Protein AF-A0A4U3B4A0-F1 (afdb_monomer)

Organism: NCBI:txid1890302

Foldseek 3Di:
DVVVVVVVVLVVVLVVLQVQLVQLLVCLLVPDDQPDDSVCLVPPCSNQVNVVSVVVSCCSVPPVVVVVPDDDVVNVVVVVVVVVVLVVLVVCCVVPDDPNDSCCRNCVVVSND

Structure (mmCIF, N/CA/C/O backbone):
data_AF-A0A4U3B4A0-F1
#
_entry.id   AF-A0A4U3B4A0-F1
#
loop_
_atom_site.group_PDB
_atom_site.id
_atom_site.type_symbol
_atom_site.label_atom_id
_atom_site.label_alt_id
_atom_site.label_comp_id
_atom_site.label_asym_id
_atom_site.label_entity_id
_atom_site.label_seq_id
_atom_site.pdbx_PDB_ins_code
_atom_site.Cartn_x
_atom_site.Cartn_y
_atom_site.Cartn_z
_atom_site.occupancy
_atom_site.B_iso_or_equiv
_atom_site.auth_seq_id
_atom_site.auth_comp_id
_atom_site.auth_asym_id
_atom_site.auth_atom_id
_atom_site.pdbx_PDB_model_num
ATOM 1 N N . SER A 1 1 ? -33.658 0.236 11.015 1.00 56.69 1 SER A N 1
ATOM 2 C CA . SER A 1 1 ? -33.225 -0.125 9.644 1.00 56.69 1 SER A CA 1
ATOM 3 C C . SER A 1 1 ? -32.110 0.766 9.071 1.00 56.69 1 SER A C 1
ATOM 5 O O . SER A 1 1 ? -31.442 0.312 8.150 1.00 56.69 1 SER A O 1
ATOM 7 N N . LEU A 1 2 ? -31.817 1.964 9.615 1.00 61.22 2 LEU A N 1
ATOM 8 C CA . LEU A 1 2 ? -30.714 2.821 9.126 1.00 61.22 2 LEU A CA 1
ATOM 9 C C . LEU A 1 2 ? -29.295 2.253 9.351 1.00 61.22 2 LEU A C 1
ATOM 11 O O . LEU A 1 2 ? -28.433 2.414 8.490 1.00 61.22 2 LEU A O 1
ATOM 15 N N . GLY A 1 3 ? -29.052 1.547 10.462 1.00 61.69 3 GLY A N 1
ATOM 16 C CA . GLY A 1 3 ? -27.724 0.990 10.771 1.00 61.69 3 GLY A CA 1
ATOM 17 C C . GLY A 1 3 ? -27.231 -0.045 9.748 1.00 61.69 3 GLY A C 1
ATOM 18 O O . GLY A 1 3 ? -26.086 0.008 9.313 1.00 61.69 3 GLY A O 1
ATOM 19 N N . LEU A 1 4 ? -28.116 -0.935 9.280 1.00 66.06 4 LEU A N 1
ATOM 20 C CA . LEU A 1 4 ? -27.790 -1.934 8.251 1.00 66.06 4 LEU A CA 1
ATOM 21 C C . LEU A 1 4 ? -27.497 -1.295 6.884 1.00 66.06 4 LEU A C 1
ATOM 23 O O . LEU A 1 4 ? -26.660 -1.800 6.137 1.00 66.06 4 LEU A O 1
ATOM 27 N N . TYR A 1 5 ? -28.162 -0.182 6.558 1.00 66.25 5 TYR A N 1
ATOM 28 C CA . TYR A 1 5 ? -27.917 0.566 5.323 1.00 66.25 5 TYR A CA 1
ATOM 29 C C . TYR A 1 5 ? -26.533 1.232 5.330 1.00 66.25 5 TYR A C 1
ATOM 31 O O . TYR A 1 5 ? -25.794 1.119 4.350 1.00 66.25 5 TYR A O 1
ATOM 39 N N . TYR A 1 6 ? -26.145 1.848 6.453 1.00 69.19 6 TYR A N 1
ATOM 40 C CA . TYR A 1 6 ? -24.832 2.481 6.607 1.00 69.19 6 TYR A CA 1
ATOM 41 C C . TYR A 1 6 ? -23.687 1.459 6.517 1.00 69.19 6 TYR A C 1
ATOM 43 O O . TYR A 1 6 ? -22.728 1.672 5.776 1.00 69.19 6 TYR A O 1
ATOM 51 N N . ILE A 1 7 ? -23.839 0.300 7.173 1.00 71.38 7 ILE A N 1
ATOM 52 C CA . ILE A 1 7 ? -22.860 -0.799 7.121 1.00 71.38 7 ILE A CA 1
ATOM 53 C C . ILE A 1 7 ? -22.713 -1.334 5.689 1.00 71.38 7 ILE A C 1
ATOM 55 O O . ILE A 1 7 ? -21.599 -1.427 5.180 1.00 71.38 7 ILE A O 1
ATOM 59 N N . LYS A 1 8 ? -23.824 -1.614 4.988 1.00 72.25 8 LYS A N 1
ATOM 60 C CA . 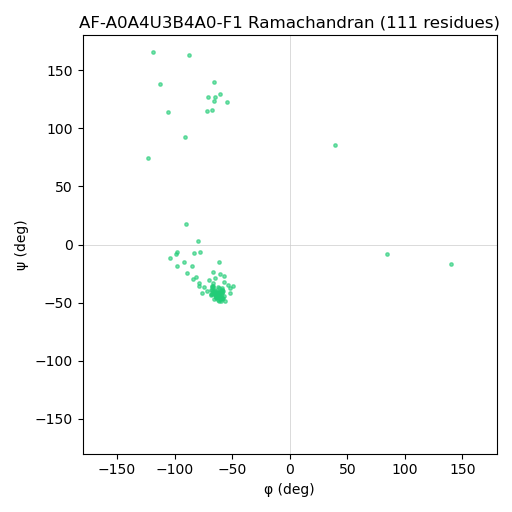LYS A 1 8 ? -23.778 -2.093 3.593 1.00 72.25 8 LYS A CA 1
ATOM 61 C C . LYS A 1 8 ? -23.125 -1.083 2.644 1.00 72.25 8 LYS A C 1
ATOM 63 O O . LYS A 1 8 ? -22.406 -1.487 1.732 1.00 72.25 8 LYS A O 1
ATOM 68 N N . LYS A 1 9 ? -23.355 0.220 2.844 1.00 80.88 9 LYS A N 1
ATOM 69 C CA . LYS A 1 9 ? -22.740 1.283 2.034 1.00 80.88 9 LYS A CA 1
ATOM 70 C C . LYS A 1 9 ? -21.232 1.378 2.280 1.00 80.88 9 LYS A C 1
ATOM 72 O O . LYS A 1 9 ? -20.472 1.461 1.319 1.00 80.88 9 LYS A O 1
ATOM 77 N N . GLN A 1 10 ? -20.802 1.294 3.539 1.00 83.88 10 GLN A N 1
ATOM 78 C CA . GLN A 1 10 ? -19.385 1.308 3.902 1.00 83.88 10 GLN A CA 1
ATOM 79 C C . GLN A 1 10 ? -18.644 0.082 3.351 1.00 83.88 10 GLN A C 1
ATOM 81 O O . GLN A 1 10 ? -17.577 0.237 2.765 1.00 83.88 10 GLN A O 1
ATOM 86 N N . SER A 1 11 ? -19.228 -1.119 3.442 1.00 87.94 11 SER A N 1
ATOM 87 C CA . SER A 1 11 ? -18.627 -2.334 2.870 1.00 87.94 11 SER A CA 1
ATOM 88 C C . SER A 1 11 ? -18.473 -2.257 1.349 1.00 87.94 11 SER A C 1
ATOM 90 O O . SER A 1 11 ? -17.433 -2.643 0.825 1.00 87.94 11 SER A O 1
ATOM 92 N N . ARG A 1 12 ? -19.472 -1.719 0.631 1.00 92.06 12 ARG A N 1
ATOM 93 C CA . ARG A 1 12 ? -19.368 -1.496 -0.823 1.00 92.06 12 ARG A CA 1
ATOM 94 C C . ARG A 1 12 ? -18.262 -0.502 -1.169 1.00 92.06 12 ARG A C 1
ATOM 96 O O . ARG A 1 12 ? -17.523 -0.733 -2.115 1.00 92.06 12 ARG A O 1
ATOM 103 N N . MET A 1 13 ? -18.133 0.576 -0.399 1.00 91.88 13 MET A N 1
ATOM 104 C CA . MET A 1 13 ? -17.085 1.574 -0.605 1.00 91.88 13 MET A CA 1
ATOM 105 C C . MET A 1 13 ? -15.688 0.985 -0.378 1.00 91.88 13 MET A C 1
ATOM 107 O O . MET A 1 13 ? -14.823 1.159 -1.226 1.00 91.88 13 MET A O 1
ATOM 111 N N . ILE A 1 14 ? -15.490 0.228 0.707 1.00 94.31 14 ILE A N 1
ATOM 112 C CA . ILE A 1 14 ? -14.226 -0.476 0.977 1.00 94.31 14 ILE A CA 1
ATOM 113 C C . ILE A 1 14 ? -13.892 -1.434 -0.170 1.00 94.31 14 ILE A C 1
ATOM 115 O O . ILE A 1 14 ? -12.773 -1.411 -0.668 1.00 94.31 14 ILE A O 1
ATOM 119 N N . LEU A 1 15 ? -14.867 -2.222 -0.639 1.00 95.50 15 LEU A N 1
ATOM 120 C CA . LEU A 1 15 ? -14.666 -3.139 -1.762 1.00 95.50 15 LEU A CA 1
ATOM 121 C C . LEU A 1 15 ? -14.216 -2.402 -3.031 1.00 95.50 15 LEU A C 1
ATOM 123 O O . LEU A 1 15 ? -13.271 -2.837 -3.679 1.00 95.50 15 LEU A O 1
ATOM 127 N N . LEU A 1 16 ? -14.862 -1.283 -3.372 1.00 96.38 16 LEU A N 1
ATOM 128 C CA . LEU A 1 16 ? -14.491 -0.477 -4.539 1.00 96.38 16 LEU A CA 1
ATOM 129 C C . LEU A 1 16 ? -13.074 0.098 -4.417 1.00 96.38 16 LEU A C 1
ATOM 131 O O . LEU A 1 16 ? -12.326 0.064 -5.389 1.00 96.38 16 LEU A O 1
ATOM 135 N N . ILE A 1 17 ? -12.687 0.576 -3.231 1.00 96.38 17 ILE A N 1
ATOM 136 C CA . ILE A 1 17 ? -11.334 1.089 -2.977 1.00 96.38 17 ILE A CA 1
ATOM 137 C C . ILE A 1 17 ? -10.303 -0.043 -3.095 1.00 96.38 17 ILE A C 1
ATOM 139 O O . ILE A 1 17 ? -9.275 0.148 -3.739 1.00 96.38 17 ILE A O 1
ATOM 143 N N . CYS A 1 18 ? -10.588 -1.234 -2.556 1.00 96.56 18 CYS A N 1
ATOM 144 C CA . CYS A 1 18 ? -9.718 -2.402 -2.715 1.00 96.56 18 CYS A CA 1
ATOM 145 C C . CYS A 1 18 ? -9.563 -2.802 -4.187 1.00 96.56 18 CYS A C 1
ATOM 147 O O . CYS A 1 18 ? -8.448 -3.046 -4.638 1.00 96.56 18 CYS A O 1
ATOM 149 N N . LEU A 1 19 ? -10.660 -2.841 -4.952 1.00 97.50 19 LEU A N 1
ATOM 150 C CA . LEU A 1 19 ? -10.612 -3.146 -6.384 1.00 97.50 19 LEU A CA 1
ATOM 151 C C . LEU A 1 19 ? -9.792 -2.104 -7.153 1.00 97.50 19 LEU A C 1
ATOM 153 O O . LEU A 1 19 ? -8.985 -2.475 -8.000 1.00 97.50 19 LEU A O 1
ATOM 157 N N . ALA A 1 20 ? -9.945 -0.819 -6.826 1.00 96.44 20 ALA A N 1
ATOM 158 C CA . ALA A 1 20 ? -9.148 0.250 -7.417 1.00 96.44 20 ALA A CA 1
ATOM 159 C C . ALA A 1 20 ? -7.657 0.136 -7.051 1.00 96.44 20 ALA A C 1
ATOM 161 O O . ALA A 1 20 ? -6.800 0.339 -7.909 1.00 96.44 20 ALA A O 1
ATOM 162 N N . ALA A 1 21 ? -7.334 -0.244 -5.809 1.00 96.62 21 ALA A N 1
ATOM 163 C CA . ALA A 1 21 ? -5.956 -0.471 -5.375 1.00 96.62 21 ALA A CA 1
ATOM 164 C C . ALA A 1 21 ? -5.316 -1.638 -6.138 1.00 96.62 21 ALA A C 1
ATOM 166 O O . ALA A 1 21 ? -4.210 -1.504 -6.655 1.00 96.62 21 ALA A O 1
ATOM 167 N N . VAL A 1 22 ? -6.040 -2.754 -6.279 1.00 96.94 22 VAL A N 1
ATOM 168 C CA . VAL A 1 22 ? -5.595 -3.909 -7.073 1.00 96.94 22 VAL A CA 1
ATOM 169 C C . VAL A 1 22 ? -5.417 -3.524 -8.541 1.00 96.94 22 VAL A C 1
ATOM 171 O O . VAL A 1 22 ? -4.401 -3.871 -9.133 1.00 96.94 22 VAL A O 1
ATOM 174 N N . ALA A 1 23 ? -6.351 -2.768 -9.124 1.00 97.06 23 ALA A N 1
ATOM 175 C CA . ALA A 1 23 ? -6.240 -2.309 -10.507 1.00 97.06 23 ALA A CA 1
ATOM 176 C C . ALA A 1 23 ? -5.010 -1.408 -10.719 1.00 97.06 23 ALA A C 1
ATOM 178 O O . ALA A 1 23 ? -4.286 -1.588 -11.693 1.00 97.06 23 ALA A O 1
ATOM 179 N N . SER A 1 24 ? -4.736 -0.490 -9.786 1.00 96.25 24 SER A N 1
ATOM 180 C CA . SER A 1 24 ? -3.554 0.384 -9.812 1.00 96.25 24 SER A CA 1
ATOM 181 C C . SER A 1 24 ? -2.244 -0.411 -9.701 1.00 96.25 24 SER A C 1
ATOM 183 O O . SER A 1 24 ? -1.323 -0.203 -10.491 1.00 96.25 24 SER A O 1
ATOM 185 N N . ALA A 1 25 ? -2.180 -1.385 -8.786 1.00 95.69 25 ALA A N 1
ATOM 186 C CA . ALA A 1 25 ? -1.025 -2.269 -8.632 1.00 95.69 25 ALA A CA 1
ATOM 187 C C . ALA A 1 25 ? -0.785 -3.152 -9.869 1.00 95.69 25 ALA A C 1
ATOM 189 O O . ALA A 1 25 ? 0.350 -3.301 -10.323 1.00 95.69 25 ALA A O 1
ATOM 190 N N . LEU A 1 26 ? -1.851 -3.713 -10.447 1.00 95.62 26 LEU A N 1
ATOM 191 C CA . LEU A 1 26 ? -1.765 -4.496 -11.679 1.00 95.62 26 LEU A CA 1
ATOM 192 C C . LEU A 1 26 ? -1.332 -3.633 -12.862 1.00 95.62 26 LEU A C 1
ATOM 194 O O . LEU A 1 26 ? -0.493 -4.073 -13.641 1.00 95.62 26 LEU A O 1
ATOM 198 N N . ALA A 1 27 ? -1.840 -2.404 -12.977 1.00 94.88 27 ALA A N 1
ATOM 199 C CA . ALA A 1 27 ? -1.395 -1.470 -14.004 1.00 94.88 27 ALA A CA 1
ATOM 200 C C . ALA A 1 27 ? 0.118 -1.229 -13.911 1.00 94.88 27 ALA A C 1
ATOM 202 O O . ALA A 1 27 ? 0.803 -1.303 -14.926 1.00 94.88 27 ALA A O 1
ATOM 203 N N . MET A 1 28 ? 0.660 -1.031 -12.703 1.00 95.19 28 MET A N 1
ATOM 204 C CA . MET A 1 28 ? 2.106 -0.893 -12.505 1.00 95.19 28 MET A CA 1
ATOM 205 C C . MET A 1 28 ? 2.880 -2.143 -12.944 1.00 95.19 28 MET A C 1
ATOM 207 O O . MET A 1 28 ? 3.874 -2.026 -13.657 1.00 95.19 28 MET A O 1
ATOM 211 N N . ALA A 1 29 ? 2.421 -3.331 -12.544 1.00 92.81 29 ALA A N 1
ATOM 212 C CA . ALA A 1 29 ? 3.090 -4.589 -12.865 1.00 92.81 29 ALA A CA 1
ATOM 213 C C . ALA A 1 29 ? 3.043 -4.933 -14.365 1.00 92.81 29 ALA A C 1
ATOM 215 O O . ALA A 1 29 ? 4.002 -5.502 -14.883 1.00 92.81 29 ALA A O 1
ATOM 216 N N . ILE A 1 30 ? 1.943 -4.598 -15.049 1.00 93.69 30 ILE A N 1
ATOM 217 C CA . ILE A 1 30 ? 1.745 -4.845 -16.487 1.00 93.69 30 ILE A CA 1
ATOM 218 C C . ILE A 1 30 ? 2.531 -3.838 -17.332 1.00 93.69 30 ILE A C 1
ATOM 220 O O . ILE A 1 30 ? 3.133 -4.228 -18.324 1.00 93.69 30 ILE A O 1
ATOM 224 N N . LEU A 1 31 ? 2.539 -2.559 -16.942 1.00 91.88 31 LEU A N 1
ATOM 225 C CA . LEU A 1 31 ? 3.254 -1.495 -17.660 1.00 91.88 31 LEU A CA 1
ATOM 226 C C . LEU A 1 31 ? 4.766 -1.498 -17.398 1.00 91.88 31 LEU A C 1
ATOM 228 O O . LEU A 1 31 ? 5.491 -0.706 -17.995 1.00 91.88 31 LEU A O 1
ATOM 232 N N . TYR A 1 32 ? 5.249 -2.338 -16.482 1.00 91.25 32 TYR A N 1
ATOM 233 C CA . TYR A 1 32 ? 6.674 -2.461 -16.219 1.00 91.25 32 TYR A CA 1
ATOM 234 C C . TYR A 1 32 ? 7.391 -3.171 -17.370 1.00 91.25 32 TYR A C 1
ATOM 236 O O . TYR A 1 32 ? 7.227 -4.375 -17.579 1.00 91.25 32 TYR A O 1
ATOM 244 N N . GLU A 1 33 ? 8.265 -2.430 -18.045 1.00 89.69 33 GLU A N 1
ATOM 245 C CA . GLU A 1 33 ? 9.145 -2.933 -19.094 1.00 89.69 33 GLU A CA 1
ATOM 246 C C . GLU A 1 33 ? 10.592 -3.029 -18.577 1.00 89.69 33 GLU A C 1
ATOM 248 O O . GLU A 1 33 ? 11.211 -2.008 -18.263 1.00 89.69 33 GLU A O 1
ATOM 253 N N . PRO A 1 34 ? 11.164 -4.245 -18.463 1.00 85.38 34 PRO A N 1
ATOM 254 C CA . PRO A 1 34 ? 12.552 -4.412 -18.048 1.00 85.38 34 PRO A CA 1
ATOM 255 C C . PRO A 1 34 ? 13.518 -3.728 -19.025 1.00 85.38 34 PRO A C 1
ATOM 257 O O . PRO A 1 34 ? 13.466 -3.974 -20.227 1.00 85.38 34 PRO A O 1
AT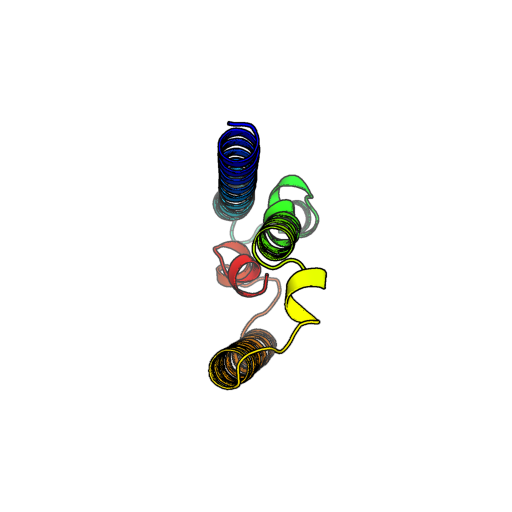OM 260 N N . GLY A 1 35 ? 14.437 -2.913 -18.504 1.00 81.62 35 GLY A N 1
ATOM 261 C CA . GLY A 1 35 ? 15.462 -2.230 -19.303 1.00 81.62 35 GLY A CA 1
ATOM 262 C C . GLY A 1 35 ? 15.020 -0.906 -19.940 1.00 81.62 35 GLY A C 1
ATOM 263 O O . GLY A 1 35 ? 15.874 -0.189 -20.456 1.00 81.62 35 GLY A O 1
ATOM 264 N N . ALA A 1 36 ? 13.733 -0.554 -19.866 1.00 85.19 36 ALA A N 1
ATOM 265 C CA . ALA A 1 36 ? 13.238 0.784 -20.183 1.00 85.19 36 ALA A CA 1
ATOM 266 C C . ALA A 1 36 ? 13.297 1.699 -18.945 1.00 85.19 36 ALA A C 1
ATOM 268 O O . ALA A 1 36 ? 13.416 1.223 -17.814 1.00 85.19 36 ALA A O 1
ATOM 269 N N . ASP A 1 37 ? 13.208 3.016 -19.149 1.00 86.44 37 ASP A N 1
ATOM 270 C CA . ASP A 1 37 ? 13.139 3.989 -18.052 1.00 86.44 37 ASP A CA 1
ATOM 271 C C . ASP A 1 37 ? 11.808 3.845 -17.273 1.00 86.44 37 ASP A C 1
ATOM 273 O O . ASP A 1 37 ? 10.737 4.115 -17.829 1.00 86.44 37 ASP A O 1
ATOM 277 N N . PRO A 1 38 ? 11.832 3.455 -15.979 1.00 88.00 38 PRO A N 1
ATOM 278 C CA . PRO A 1 38 ? 10.622 3.237 -15.191 1.00 88.00 38 PRO A CA 1
ATOM 279 C C . PRO A 1 38 ? 9.993 4.536 -14.655 1.00 88.00 38 PRO A C 1
ATOM 281 O O . PRO A 1 38 ? 8.994 4.479 -13.934 1.00 88.00 38 PRO A O 1
ATOM 284 N N . SER A 1 39 ? 10.527 5.716 -14.986 1.00 89.75 39 SER A N 1
ATOM 285 C CA . SER A 1 39 ? 10.072 7.004 -14.441 1.00 89.75 39 SER A CA 1
ATOM 286 C C . SER A 1 39 ? 8.557 7.226 -14.574 1.00 89.75 39 SER A C 1
ATOM 288 O O . SER A 1 39 ? 7.903 7.640 -13.615 1.00 89.75 39 SER A O 1
ATOM 290 N N . ARG A 1 40 ? 7.954 6.869 -15.719 1.00 91.50 40 ARG A N 1
ATOM 291 C CA . ARG A 1 40 ? 6.504 7.030 -15.960 1.00 91.50 40 ARG A CA 1
ATOM 292 C C . ARG A 1 40 ? 5.645 6.235 -14.984 1.00 91.50 40 ARG A C 1
ATOM 294 O O . ARG A 1 40 ? 4.630 6.738 -14.513 1.00 91.50 40 ARG A O 1
ATOM 301 N N . ILE A 1 41 ? 6.008 4.987 -14.702 1.00 91.56 41 ILE A N 1
ATOM 302 C CA . ILE A 1 41 ? 5.248 4.139 -13.772 1.00 91.56 41 ILE A CA 1
ATOM 303 C C . ILE A 1 41 ? 5.607 4.448 -12.315 1.00 91.56 41 ILE A C 1
ATOM 305 O O . ILE A 1 41 ? 4.766 4.292 -11.435 1.00 91.56 41 ILE A O 1
ATOM 309 N N . TYR A 1 42 ? 6.827 4.919 -12.044 1.00 88.88 42 TYR A N 1
ATOM 310 C CA . TYR A 1 42 ? 7.276 5.259 -10.696 1.00 88.88 42 TYR A CA 1
ATOM 311 C C . TYR A 1 42 ? 6.614 6.538 -10.164 1.00 88.88 42 TYR A C 1
ATOM 313 O O . TYR A 1 42 ? 6.231 6.582 -8.991 1.00 88.88 42 TYR A O 1
ATOM 321 N N . TYR A 1 43 ? 6.454 7.547 -11.027 1.00 90.88 43 TYR A N 1
ATOM 322 C CA . TYR A 1 43 ? 5.822 8.834 -10.710 1.00 90.88 43 TYR A CA 1
ATOM 323 C C . TYR A 1 43 ? 4.355 8.931 -11.159 1.00 90.88 43 TYR A C 1
ATOM 325 O O . TYR A 1 43 ? 3.665 9.889 -10.810 1.00 90.88 43 TYR A O 1
ATOM 333 N N . GLY A 1 44 ? 3.859 7.945 -11.911 1.00 92.31 44 GLY A N 1
ATOM 334 C CA . GLY A 1 44 ? 2.475 7.891 -12.375 1.00 92.31 44 GLY A CA 1
ATOM 335 C C . GLY A 1 44 ? 1.487 7.746 -11.221 1.00 92.31 44 GLY A C 1
ATOM 336 O O . GLY A 1 44 ? 1.603 6.847 -10.390 1.00 92.31 44 GLY A O 1
ATOM 337 N N . THR A 1 45 ? 0.485 8.624 -11.154 1.00 92.25 45 THR A N 1
ATOM 338 C CA . THR A 1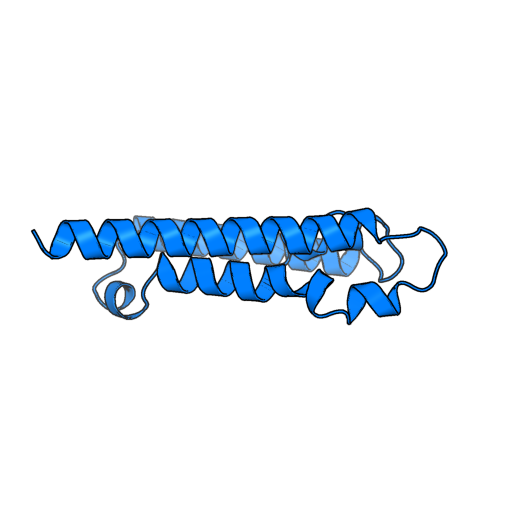 45 ? -0.568 8.540 -10.130 1.00 92.25 45 THR A CA 1
ATOM 339 C C . THR A 1 45 ? -1.457 7.314 -10.333 1.00 92.25 45 THR A C 1
ATOM 341 O O . THR A 1 45 ? -1.847 6.677 -9.362 1.00 92.25 45 THR A O 1
ATOM 344 N N . ASP A 1 46 ? -1.736 6.944 -11.582 1.00 91.00 46 ASP A N 1
ATOM 345 C CA . ASP A 1 46 ? -2.495 5.748 -11.965 1.00 91.00 46 ASP A CA 1
ATOM 346 C C . ASP A 1 46 ? -1.848 4.455 -11.445 1.00 91.00 46 ASP A C 1
ATOM 348 O O . ASP A 1 46 ? -2.543 3.563 -10.957 1.00 91.00 46 ASP A O 1
ATOM 352 N N . THR A 1 47 ? -0.517 4.383 -11.477 1.00 93.25 47 THR A N 1
ATOM 353 C CA . THR A 1 47 ? 0.275 3.229 -11.030 1.00 93.25 47 THR A CA 1
ATOM 354 C C . THR A 1 47 ? 0.712 3.310 -9.572 1.00 93.25 47 THR A C 1
ATOM 356 O O . THR A 1 47 ? 1.110 2.290 -9.029 1.00 93.25 47 THR A O 1
ATOM 359 N N . ARG A 1 48 ? 0.636 4.478 -8.918 1.00 94.12 48 ARG A N 1
ATOM 360 C CA . ARG A 1 48 ? 0.973 4.666 -7.490 1.00 94.12 48 ARG A CA 1
ATOM 361 C C . ARG A 1 48 ? -0.231 4.805 -6.563 1.00 94.12 48 ARG A C 1
ATOM 363 O O . ARG A 1 48 ? -0.054 4.742 -5.349 1.00 94.12 48 ARG A O 1
ATOM 370 N N . ALA A 1 49 ? -1.440 4.982 -7.095 1.00 95.56 49 ALA A N 1
ATOM 371 C CA . ALA A 1 49 ? -2.641 5.216 -6.293 1.00 95.56 49 ALA A CA 1
ATOM 372 C C . ALA A 1 49 ? -2.920 4.103 -5.272 1.00 95.56 49 ALA A C 1
ATOM 374 O O . ALA A 1 49 ? -3.513 4.385 -4.231 1.00 95.56 49 ALA A O 1
ATOM 375 N N . PHE A 1 50 ? -2.480 2.864 -5.524 1.00 95.88 50 PHE A N 1
ATOM 376 C CA . PHE A 1 50 ? -2.676 1.748 -4.598 1.00 95.88 50 PHE A CA 1
ATOM 377 C C . PHE A 1 50 ? -2.217 2.054 -3.164 1.00 95.88 50 PHE A C 1
ATOM 379 O O . PHE A 1 50 ? -2.919 1.661 -2.239 1.00 95.88 50 PHE A O 1
ATOM 386 N N . SER A 1 51 ? -1.118 2.790 -2.950 1.00 94.38 51 SER A N 1
ATOM 387 C CA . SER A 1 51 ? -0.604 3.054 -1.597 1.00 94.38 51 SER A CA 1
ATOM 388 C C . SER A 1 51 ? -1.546 3.949 -0.791 1.00 94.38 51 SER A C 1
ATOM 390 O O . SER A 1 51 ? -1.879 3.663 0.360 1.00 94.38 51 SER A O 1
ATOM 392 N N . LEU A 1 52 ? -2.072 4.992 -1.434 1.00 95.50 52 LEU A N 1
ATOM 393 C CA . LEU A 1 52 ? -3.070 5.884 -0.848 1.00 95.50 52 LEU A CA 1
ATOM 394 C C . LEU A 1 52 ? -4.392 5.155 -0.604 1.00 95.50 52 LEU A C 1
ATOM 396 O O . LEU A 1 52 ? -5.034 5.361 0.425 1.00 95.50 52 LEU A O 1
ATOM 400 N N . LEU A 1 53 ? -4.798 4.288 -1.534 1.00 96.25 53 LEU A N 1
ATOM 401 C CA . LEU A 1 53 ? -6.034 3.517 -1.424 1.00 96.25 53 LEU A CA 1
ATOM 402 C C . LEU A 1 53 ? -5.950 2.471 -0.302 1.00 96.25 53 LEU A C 1
ATOM 404 O O . LEU A 1 53 ? -6.912 2.326 0.449 1.00 96.25 53 LEU A O 1
ATOM 408 N N . ILE A 1 54 ? -4.804 1.805 -0.124 1.00 95.50 54 ILE A N 1
ATOM 409 C CA . ILE A 1 54 ? -4.544 0.906 1.012 1.00 95.50 54 ILE A CA 1
ATOM 410 C C . ILE A 1 54 ? -4.652 1.683 2.331 1.00 95.50 54 ILE A C 1
ATOM 412 O O . ILE A 1 54 ? -5.402 1.275 3.222 1.00 95.50 54 ILE A O 1
ATOM 416 N N . GLY A 1 55 ? -4.006 2.850 2.429 1.00 93.56 55 GLY A N 1
ATOM 417 C CA . GLY A 1 55 ? -4.125 3.727 3.597 1.00 93.56 55 GLY A CA 1
ATOM 418 C C . GLY A 1 55 ? -5.568 4.175 3.868 1.00 93.56 55 GLY A C 1
ATOM 419 O O . GLY A 1 55 ? -6.019 4.182 5.016 1.00 93.56 55 GLY A O 1
ATOM 420 N N . ALA A 1 56 ? -6.338 4.479 2.819 1.00 93.69 56 ALA A N 1
ATOM 421 C CA . ALA A 1 56 ? -7.750 4.833 2.935 1.00 93.69 56 ALA A CA 1
ATOM 422 C C . ALA A 1 56 ? -8.606 3.663 3.450 1.00 93.69 56 ALA A C 1
ATOM 424 O O . ALA A 1 56 ? -9.453 3.862 4.323 1.00 93.69 56 ALA A O 1
ATOM 425 N N . VAL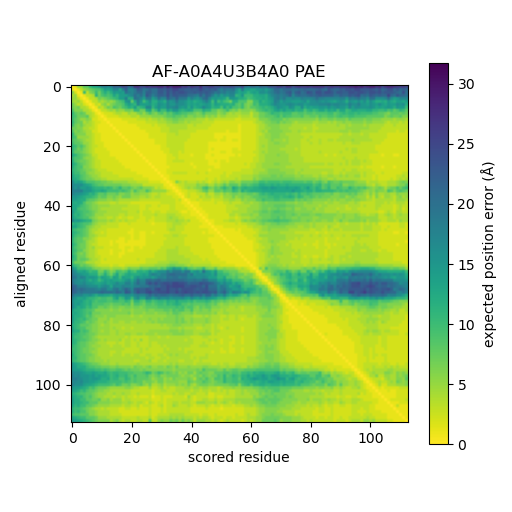 A 1 57 ? -8.375 2.436 2.964 1.00 94.12 57 VAL A N 1
ATOM 426 C CA . VAL A 1 57 ? -9.039 1.229 3.490 1.00 94.12 57 VAL A CA 1
ATOM 427 C C . VAL A 1 57 ? -8.714 1.048 4.968 1.00 94.12 57 VAL A C 1
ATOM 429 O O . VAL A 1 57 ? -9.631 0.836 5.763 1.00 94.12 57 VAL A O 1
ATOM 432 N N . LEU A 1 58 ? -7.443 1.187 5.354 1.00 90.31 58 LEU A N 1
ATOM 433 C CA . LEU A 1 58 ? -7.020 1.059 6.746 1.00 90.31 58 LEU A CA 1
ATOM 434 C C . LEU A 1 58 ? -7.729 2.085 7.642 1.00 90.31 58 LEU A C 1
ATOM 436 O O . LEU A 1 58 ? -8.271 1.715 8.681 1.00 90.31 58 LEU A O 1
ATOM 440 N N . ALA A 1 59 ? -7.818 3.345 7.209 1.00 89.19 59 ALA A N 1
ATOM 441 C CA . ALA A 1 59 ? -8.523 4.397 7.942 1.00 89.19 59 ALA A CA 1
ATOM 442 C C . ALA A 1 59 ? -10.032 4.117 8.103 1.00 89.19 59 ALA A C 1
ATOM 444 O O . ALA A 1 59 ? -10.620 4.419 9.143 1.00 89.19 59 ALA A O 1
ATOM 445 N N . LEU A 1 60 ? -10.669 3.516 7.091 1.00 88.38 60 LEU A N 1
ATOM 446 C CA . LEU A 1 60 ? -12.091 3.157 7.124 1.00 88.38 60 LEU A CA 1
ATOM 447 C C . LEU A 1 60 ? -12.381 1.942 8.011 1.00 88.38 60 LEU A C 1
ATOM 449 O O . LEU A 1 60 ? -13.437 1.884 8.647 1.00 88.38 60 LEU A O 1
ATOM 453 N N . VAL A 1 61 ? -11.476 0.962 8.019 1.00 86.56 61 VAL A N 1
ATOM 454 C CA . VAL A 1 61 ? -11.594 -0.266 8.819 1.00 86.56 61 VAL A CA 1
ATOM 455 C C . VAL A 1 61 ? -11.220 -0.009 10.278 1.00 86.56 61 VAL A C 1
ATOM 457 O O . VAL A 1 61 ? -11.823 -0.600 11.176 1.00 86.56 61 VAL A O 1
ATOM 460 N N . TRP A 1 62 ? -10.281 0.905 10.526 1.00 82.38 62 TRP A N 1
ATOM 461 C CA . TRP A 1 62 ? -9.705 1.169 11.841 1.00 82.38 62 TRP A CA 1
ATOM 462 C C . TRP A 1 62 ? -9.866 2.648 12.259 1.00 82.38 62 TRP A C 1
ATOM 464 O O . TRP A 1 62 ? -8.899 3.412 12.256 1.00 82.38 62 TRP A O 1
ATOM 474 N N . PRO A 1 63 ? -11.081 3.095 12.647 1.00 74.38 63 PRO A N 1
ATOM 475 C CA . PRO A 1 63 ? -11.318 4.491 13.005 1.00 74.38 63 PRO A CA 1
ATOM 476 C C . PRO A 1 63 ? -10.546 4.869 14.276 1.00 74.38 63 PRO A C 1
ATOM 478 O O . PRO A 1 63 ? -10.762 4.273 15.335 1.00 74.38 63 PRO A O 1
ATOM 481 N N . SER A 1 64 ? -9.708 5.905 14.205 1.00 65.19 64 SER A N 1
ATOM 482 C CA . SER A 1 64 ? -8.879 6.392 15.325 1.00 65.19 64 SER A CA 1
ATOM 483 C C . SER A 1 64 ? -9.686 6.691 16.596 1.00 65.19 64 SER A C 1
ATOM 485 O O . SER A 1 64 ? -9.248 6.385 17.704 1.00 65.19 64 SER A O 1
ATOM 487 N N . ASN A 1 65 ? -10.919 7.182 16.445 1.00 64.69 65 ASN A N 1
ATOM 488 C CA . ASN A 1 65 ? -11.812 7.485 17.566 1.00 64.69 65 ASN A CA 1
ATOM 489 C C . ASN A 1 65 ? -12.273 6.231 18.338 1.00 64.69 65 ASN A C 1
ATOM 491 O O . ASN A 1 65 ? -12.628 6.312 19.510 1.00 64.69 65 ASN A O 1
ATOM 495 N N . ARG A 1 66 ? -12.261 5.053 17.695 1.00 60.81 66 ARG A N 1
ATOM 496 C CA . ARG A 1 66 ? -12.538 3.760 18.350 1.00 60.81 66 ARG A CA 1
ATOM 497 C C . ARG A 1 66 ? -11.300 3.170 19.016 1.00 60.81 66 ARG A C 1
ATOM 499 O O . ARG A 1 66 ? -11.443 2.329 19.894 1.00 60.81 66 ARG A O 1
ATOM 506 N N . LEU A 1 67 ? -10.116 3.641 18.629 1.00 58.25 67 LEU A N 1
ATOM 507 C CA . LEU A 1 67 ? -8.838 3.197 19.165 1.00 58.25 67 LEU A CA 1
ATOM 508 C C . LEU A 1 67 ? -8.450 3.909 20.465 1.00 58.25 67 LEU A C 1
ATOM 510 O O . LEU A 1 67 ? -7.806 3.316 21.327 1.00 58.25 67 LEU A O 1
ATOM 514 N N . ALA A 1 68 ? -8.896 5.158 20.632 1.00 60.00 68 ALA A N 1
ATOM 515 C CA . ALA A 1 68 ? -8.700 5.931 21.858 1.00 60.00 68 ALA A CA 1
ATOM 516 C C . ALA A 1 68 ? -9.350 5.271 23.094 1.00 60.00 68 ALA A C 1
ATOM 518 O O . ALA A 1 68 ? -8.878 5.441 24.218 1.00 60.00 68 ALA A O 1
ATOM 519 N N . ASN A 1 69 ? -10.391 4.457 22.895 1.00 59.41 69 ASN A N 1
ATOM 520 C CA . ASN A 1 69 ? -11.048 3.711 23.963 1.00 59.41 69 ASN A CA 1
ATOM 521 C C . ASN A 1 69 ? -10.399 2.328 24.130 1.00 59.41 69 ASN A C 1
ATOM 523 O O . ASN A 1 69 ? -10.781 1.371 23.469 1.00 59.41 69 ASN A O 1
ATOM 527 N N . LYS A 1 70 ? -9.409 2.247 25.032 1.00 64.44 70 LYS A N 1
ATOM 528 C CA . LYS A 1 70 ? -8.743 1.028 25.543 1.00 64.44 70 LYS A CA 1
ATOM 529 C C . LYS A 1 70 ? -8.493 -0.071 24.491 1.00 64.44 70 LYS A C 1
ATOM 531 O O . LYS A 1 70 ? -9.228 -1.055 24.416 1.00 64.44 70 LYS A O 1
ATOM 536 N N . ILE A 1 71 ? -7.372 0.027 23.769 1.00 71.19 71 ILE A N 1
ATOM 537 C CA . ILE A 1 71 ? -6.802 -1.126 23.053 1.00 71.19 71 ILE A CA 1
ATOM 538 C C . ILE A 1 71 ? -6.595 -2.274 24.054 1.00 71.19 71 ILE A C 1
ATOM 540 O O . ILE A 1 71 ? -5.889 -2.128 25.053 1.00 71.19 71 ILE A O 1
ATOM 544 N N . ILE A 1 72 ? -7.199 -3.428 23.780 1.00 83.12 72 ILE A N 1
ATOM 545 C CA . ILE A 1 72 ? -7.034 -4.640 24.590 1.00 83.12 72 ILE A CA 1
ATOM 546 C C . ILE A 1 72 ? -5.568 -5.105 24.462 1.00 83.12 72 ILE A C 1
ATOM 548 O O . ILE A 1 72 ? -5.049 -5.095 23.344 1.00 83.12 72 ILE A O 1
ATOM 552 N N . PRO A 1 73 ? -4.893 -5.573 25.533 1.00 84.44 73 PRO A N 1
ATOM 553 C CA . PRO A 1 73 ? -3.470 -5.940 25.489 1.00 84.44 73 PRO A CA 1
ATOM 554 C C . PRO A 1 73 ? -3.069 -6.867 24.330 1.00 84.44 73 PRO A C 1
ATOM 556 O O . PRO A 1 73 ? -2.010 -6.689 23.737 1.00 84.44 73 PRO A O 1
ATOM 559 N N . LYS A 1 74 ? -3.948 -7.804 23.941 1.00 86.00 74 LYS A N 1
ATOM 560 C CA . LYS A 1 74 ? -3.741 -8.684 22.776 1.00 86.00 74 LYS A CA 1
ATOM 561 C C . LYS A 1 74 ? -3.640 -7.916 21.455 1.00 86.00 74 LYS A C 1
ATOM 563 O O . LYS A 1 74 ? -2.762 -8.205 20.654 1.00 86.00 74 LYS A O 1
ATOM 568 N N . ALA A 1 75 ? -4.522 -6.943 21.228 1.00 85.31 75 ALA A N 1
ATOM 569 C CA . ALA A 1 75 ? -4.507 -6.133 20.012 1.00 85.31 75 ALA A CA 1
ATOM 570 C C . ALA A 1 75 ? -3.252 -5.252 19.947 1.00 85.31 75 ALA A C 1
ATOM 572 O O . ALA A 1 75 ? -2.663 -5.118 18.881 1.00 85.31 75 ALA A O 1
ATOM 573 N N . ARG A 1 76 ? -2.795 -4.725 21.092 1.00 85.75 76 ARG A N 1
ATOM 574 C CA . ARG A 1 76 ? -1.526 -3.991 21.183 1.00 85.75 76 ARG A CA 1
ATOM 575 C C . ARG A 1 76 ? -0.334 -4.873 20.815 1.00 85.75 76 ARG A C 1
ATOM 577 O O . ARG A 1 76 ? 0.444 -4.487 19.959 1.00 85.75 76 ARG A O 1
ATOM 584 N N . PHE A 1 77 ? -0.246 -6.073 21.389 1.00 90.75 77 PHE A N 1
ATOM 585 C CA . PHE A 1 77 ? 0.830 -7.014 21.072 1.00 90.75 77 PHE A CA 1
ATOM 586 C C . PHE A 1 77 ? 0.861 -7.386 19.581 1.00 90.75 77 PHE A C 1
ATOM 588 O O . PHE A 1 77 ? 1.927 -7.419 18.979 1.00 90.75 77 PHE A O 1
ATOM 595 N N . ILE A 1 78 ? -0.305 -7.614 18.963 1.00 91.38 78 ILE A N 1
ATOM 596 C CA . ILE A 1 78 ? -0.391 -7.872 17.518 1.00 91.38 78 ILE A CA 1
ATOM 597 C C . ILE A 1 78 ? 0.122 -6.668 16.719 1.00 91.38 78 ILE A C 1
ATOM 599 O O . ILE A 1 78 ? 0.903 -6.860 15.794 1.00 91.38 78 ILE A O 1
ATOM 603 N N . LEU A 1 79 ? -0.278 -5.442 17.075 1.00 90.00 79 LEU A N 1
ATOM 604 C CA . 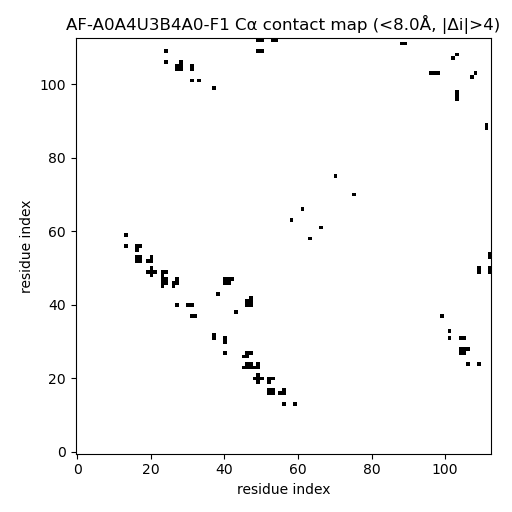LEU A 1 79 ? 0.202 -4.227 16.409 1.00 90.00 79 LEU A CA 1
ATOM 605 C C . LEU A 1 79 ? 1.720 -4.052 16.555 1.00 90.00 79 LEU A C 1
ATOM 607 O O . LEU A 1 79 ? 2.376 -3.725 15.571 1.00 90.00 79 LEU A O 1
ATOM 611 N N . ASP A 1 80 ? 2.277 -4.324 17.738 1.00 92.88 80 ASP A N 1
ATOM 612 C CA . ASP A 1 80 ? 3.720 -4.245 17.993 1.00 92.88 80 ASP A CA 1
ATOM 613 C C . ASP A 1 80 ? 4.489 -5.279 17.147 1.00 92.88 80 ASP A C 1
ATOM 615 O O . ASP A 1 80 ? 5.494 -4.949 16.519 1.00 92.88 80 ASP A O 1
ATOM 619 N N . VAL A 1 81 ? 3.989 -6.520 17.061 1.00 96.44 81 VAL A N 1
ATOM 620 C CA . VAL A 1 81 ? 4.586 -7.581 16.229 1.00 96.44 81 VAL A CA 1
ATOM 621 C C . VAL A 1 81 ? 4.493 -7.242 14.742 1.00 96.44 81 VAL A C 1
ATOM 623 O O . VAL A 1 81 ? 5.488 -7.348 14.029 1.00 96.44 81 VAL A O 1
ATOM 626 N N . VAL A 1 82 ? 3.322 -6.810 14.265 1.00 94.50 82 VAL A N 1
ATOM 627 C CA . VAL A 1 82 ? 3.121 -6.413 12.862 1.00 94.50 82 VAL A CA 1
ATOM 628 C C . VAL A 1 82 ? 4.022 -5.232 12.507 1.00 94.50 82 VAL A C 1
ATOM 630 O O . VAL A 1 82 ? 4.680 -5.268 11.471 1.00 94.50 82 VAL A O 1
ATOM 633 N N . GLY A 1 83 ? 4.113 -4.226 13.379 1.00 94.38 83 GLY A N 1
ATOM 634 C CA . GLY A 1 83 ? 5.009 -3.085 13.203 1.00 94.38 83 GLY A CA 1
ATOM 635 C C . GLY A 1 83 ? 6.482 -3.494 13.168 1.00 94.38 83 GLY A C 1
ATOM 636 O O . GLY A 1 83 ? 7.225 -3.035 12.303 1.00 94.38 83 GLY A O 1
ATOM 637 N N . GLY A 1 84 ? 6.898 -4.411 14.046 1.00 97.62 84 GLY A N 1
ATOM 638 C CA . GLY A 1 84 ? 8.252 -4.968 14.043 1.00 97.62 84 GLY A CA 1
ATOM 639 C C . GLY A 1 84 ? 8.580 -5.722 12.751 1.00 97.62 84 GLY A C 1
ATOM 640 O O . GLY A 1 84 ? 9.633 -5.496 12.156 1.00 97.62 84 GLY A O 1
ATOM 641 N N . ILE A 1 85 ? 7.664 -6.569 12.270 1.00 96.88 85 ILE A N 1
ATOM 642 C CA . ILE A 1 85 ? 7.817 -7.285 10.993 1.00 96.8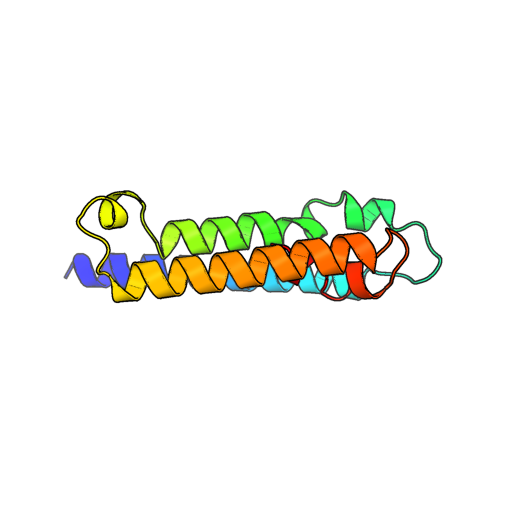8 85 ILE A CA 1
ATOM 643 C C . ILE A 1 85 ? 7.892 -6.295 9.826 1.00 96.88 85 ILE A C 1
ATOM 645 O O . ILE A 1 85 ? 8.777 -6.423 8.981 1.00 96.88 85 ILE A O 1
ATOM 649 N N . ALA A 1 86 ? 7.014 -5.289 9.793 1.00 95.19 86 ALA A N 1
ATOM 650 C CA . ALA A 1 86 ? 7.018 -4.257 8.759 1.00 95.19 86 ALA A CA 1
ATOM 651 C C . ALA A 1 86 ? 8.346 -3.483 8.731 1.00 95.19 86 ALA A C 1
ATOM 653 O O . ALA A 1 86 ? 8.915 -3.273 7.662 1.00 95.19 86 ALA A O 1
ATOM 654 N N . LEU A 1 87 ? 8.896 -3.130 9.898 1.00 96.69 87 LEU A N 1
ATOM 655 C CA . LEU A 1 87 ? 10.201 -2.475 9.989 1.00 96.69 87 LEU A CA 1
ATOM 656 C C . LEU A 1 87 ? 11.326 -3.363 9.438 1.00 96.69 87 LEU A C 1
ATOM 658 O O . LEU A 1 87 ? 12.158 -2.887 8.668 1.00 96.69 87 LEU A O 1
ATOM 662 N N . ILE A 1 88 ? 11.348 -4.651 9.794 1.00 97.00 88 ILE A N 1
ATOM 663 C CA . ILE A 1 88 ? 12.344 -5.601 9.275 1.00 97.00 88 ILE A CA 1
ATOM 664 C C . ILE A 1 88 ? 12.242 -5.699 7.751 1.00 97.00 88 ILE A C 1
ATOM 666 O O . ILE A 1 88 ? 13.260 -5.638 7.065 1.00 97.00 88 ILE A O 1
ATOM 670 N N . ILE A 1 89 ? 11.026 -5.811 7.218 1.00 95.06 89 ILE A N 1
ATOM 671 C CA .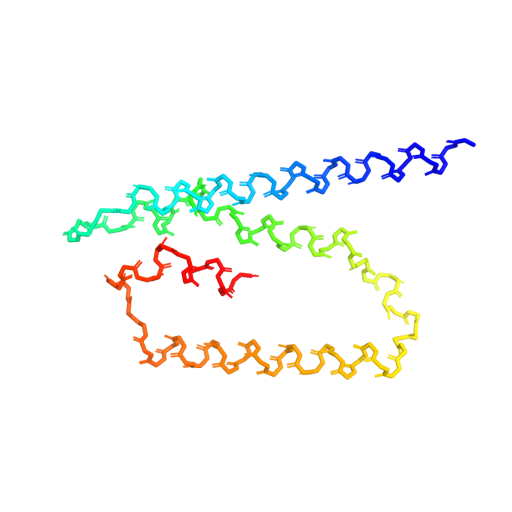 ILE A 1 89 ? 10.769 -5.832 5.777 1.00 95.06 89 ILE A CA 1
ATOM 672 C C . ILE A 1 89 ? 11.339 -4.578 5.104 1.00 95.06 89 ILE A C 1
ATOM 674 O O . ILE A 1 89 ? 12.068 -4.704 4.121 1.00 95.06 89 ILE A O 1
ATOM 678 N N . ILE A 1 90 ? 11.067 -3.387 5.648 1.00 94.88 90 ILE A N 1
ATOM 679 C CA . ILE A 1 90 ? 11.585 -2.116 5.119 1.00 94.88 90 ILE A CA 1
ATOM 680 C C . ILE A 1 90 ? 13.117 -2.122 5.104 1.00 94.88 90 ILE A C 1
ATOM 682 O O . ILE A 1 90 ? 13.714 -1.789 4.082 1.00 94.88 90 ILE A O 1
ATOM 686 N N . LEU A 1 91 ? 13.764 -2.538 6.197 1.00 95.75 91 LEU A N 1
ATOM 687 C CA . LEU A 1 91 ? 15.227 -2.598 6.289 1.00 95.75 91 LEU A CA 1
ATOM 688 C C . LEU A 1 91 ? 15.831 -3.595 5.291 1.00 95.75 91 LEU A C 1
ATOM 690 O O . LEU A 1 91 ? 16.831 -3.296 4.639 1.00 95.75 91 LEU A O 1
ATOM 694 N N . VAL A 1 92 ? 15.211 -4.767 5.132 1.00 94.06 92 VAL A N 1
ATOM 695 C CA . VAL A 1 92 ? 15.642 -5.773 4.152 1.00 94.06 92 VAL A CA 1
ATOM 696 C C . VAL A 1 92 ? 15.484 -5.243 2.732 1.00 94.06 92 VAL A C 1
ATOM 698 O O . VAL A 1 92 ? 16.401 -5.391 1.926 1.00 94.06 92 VAL A O 1
ATOM 701 N N . MET A 1 93 ? 14.354 -4.606 2.418 1.00 92.75 93 MET A N 1
ATOM 702 C CA . MET A 1 93 ? 14.126 -4.029 1.095 1.00 92.75 93 MET A CA 1
ATOM 703 C C . MET A 1 93 ? 15.089 -2.883 0.804 1.00 92.75 93 MET A C 1
ATOM 705 O O . MET A 1 93 ? 15.614 -2.832 -0.304 1.00 92.75 93 MET A O 1
ATOM 709 N N . PHE A 1 94 ? 15.382 -2.034 1.790 1.00 91.00 94 PHE A N 1
ATOM 710 C CA . PHE A 1 94 ? 16.373 -0.968 1.669 1.00 91.00 94 PHE A CA 1
ATOM 711 C C . PHE A 1 94 ? 17.772 -1.512 1.358 1.00 91.00 94 PHE A C 1
ATOM 713 O O . PHE A 1 94 ? 18.485 -0.945 0.538 1.00 91.00 94 PHE A O 1
ATOM 720 N N . TRP A 1 95 ? 18.165 -2.627 1.982 1.00 91.56 95 TRP A N 1
ATOM 721 C CA . TRP A 1 95 ? 19.486 -3.210 1.752 1.00 91.56 95 TRP A CA 1
ATOM 722 C C . TRP A 1 95 ? 19.582 -4.013 0.446 1.00 91.56 95 TRP A C 1
ATOM 724 O O . TRP A 1 95 ? 20.633 -4.020 -0.193 1.00 91.56 95 TRP A O 1
ATOM 734 N N . LYS A 1 96 ? 18.509 -4.709 0.048 1.00 88.44 96 LYS A N 1
ATOM 735 C CA . LYS A 1 96 ? 18.529 -5.635 -1.097 1.00 88.44 96 LYS A CA 1
ATOM 736 C C . LYS A 1 96 ? 18.001 -5.075 -2.412 1.00 88.44 96 LYS A C 1
ATOM 738 O O . LYS A 1 96 ? 18.267 -5.696 -3.435 1.00 88.44 96 LYS A O 1
ATOM 743 N N . THR A 1 97 ? 17.231 -3.992 -2.395 1.00 87.06 97 THR A N 1
ATOM 744 C CA . THR A 1 97 ? 16.494 -3.525 -3.579 1.00 87.06 97 THR A CA 1
ATOM 745 C C . THR A 1 97 ? 17.052 -2.201 -4.074 1.00 87.06 97 THR A C 1
ATOM 747 O O . THR A 1 97 ? 17.310 -1.292 -3.289 1.00 87.06 97 THR A O 1
ATOM 750 N N . ASN A 1 98 ? 17.175 -2.065 -5.389 1.00 83.69 98 ASN A N 1
ATOM 751 C CA . ASN A 1 98 ? 17.502 -0.826 -6.079 1.00 83.69 98 ASN A CA 1
ATOM 752 C C . ASN A 1 98 ? 16.361 -0.427 -7.037 1.00 83.69 98 ASN A C 1
ATOM 754 O O . ASN A 1 98 ? 15.486 -1.223 -7.372 1.00 83.69 98 ASN A O 1
ATOM 758 N N . GLN A 1 99 ? 16.375 0.815 -7.518 1.00 77.19 99 GLN A N 1
ATOM 759 C CA . GLN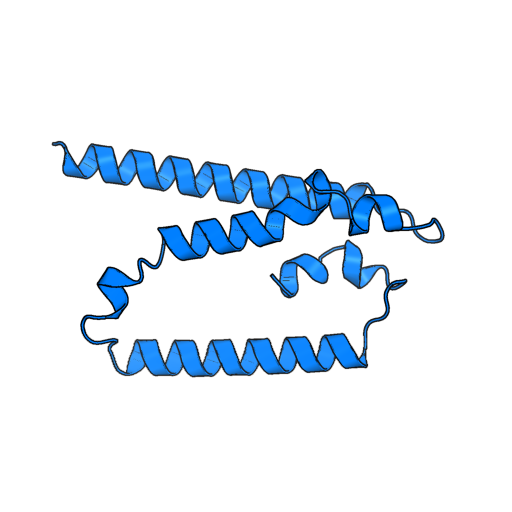 A 1 99 ? 15.349 1.396 -8.391 1.00 77.19 99 GLN A CA 1
ATOM 760 C C . GLN A 1 99 ? 15.175 0.688 -9.744 1.00 77.19 99 GLN A C 1
ATOM 762 O O . GLN A 1 99 ? 14.178 0.920 -10.422 1.00 77.19 99 GLN A O 1
ATOM 767 N N . TYR A 1 100 ? 16.124 -0.160 -10.144 1.00 77.88 100 TYR A N 1
ATOM 768 C CA . TYR A 1 100 ? 16.081 -0.913 -11.399 1.00 77.88 100 TYR A CA 1
ATOM 769 C C . TYR A 1 100 ? 15.578 -2.350 -11.224 1.00 77.88 100 TYR A C 1
ATOM 771 O O . TYR A 1 100 ? 15.357 -3.040 -12.219 1.00 77.88 100 TYR A O 1
ATOM 779 N N . ASP A 1 101 ? 15.372 -2.808 -9.985 1.00 83.88 101 ASP A N 1
ATOM 780 C CA . ASP A 1 101 ? 14.988 -4.193 -9.737 1.00 83.88 101 ASP A CA 1
ATOM 781 C C . ASP A 1 101 ? 13.541 -4.469 -10.178 1.00 83.88 101 ASP A C 1
ATOM 783 O O . ASP A 1 101 ? 12.610 -3.817 -9.692 1.00 83.88 101 ASP A O 1
ATOM 787 N N . PRO A 1 102 ? 13.299 -5.500 -11.015 1.00 86.06 102 PRO A N 1
ATOM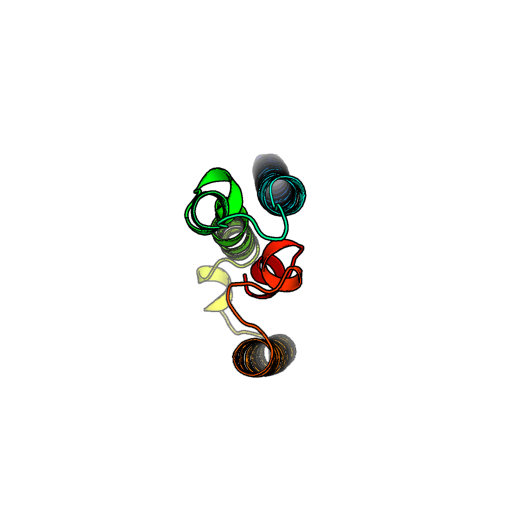 788 C CA . PRO A 1 102 ? 11.952 -5.869 -11.452 1.00 86.06 102 PRO A CA 1
ATOM 789 C C . PRO A 1 102 ? 10.991 -6.178 -10.304 1.00 86.06 102 PRO A C 1
ATOM 791 O O . PRO A 1 102 ? 9.789 -5.930 -10.406 1.00 86.06 102 PRO A O 1
ATOM 794 N N . PHE A 1 103 ? 11.515 -6.716 -9.199 1.00 90.19 103 PHE A N 1
ATOM 795 C CA . PHE A 1 103 ? 10.730 -7.028 -8.007 1.00 90.19 103 PHE A CA 1
ATOM 796 C C . PHE A 1 103 ? 10.033 -5.789 -7.435 1.00 90.19 103 PHE A C 1
ATOM 798 O O . PHE A 1 103 ? 8.880 -5.882 -7.012 1.00 90.19 103 PHE A O 1
ATOM 805 N N . LEU A 1 104 ? 10.691 -4.625 -7.476 1.00 89.69 104 LEU A N 1
ATOM 806 C CA . LEU A 1 104 ? 10.154 -3.382 -6.931 1.00 89.69 104 LEU A CA 1
ATOM 807 C C . LEU A 1 104 ? 8.820 -3.011 -7.603 1.00 89.69 104 LEU A C 1
ATOM 809 O O . LEU A 1 104 ? 7.863 -2.650 -6.920 1.00 89.69 104 LEU A O 1
ATOM 813 N N . TYR A 1 105 ? 8.730 -3.189 -8.923 1.00 89.88 105 TYR A N 1
ATOM 814 C CA . TYR A 1 105 ? 7.562 -2.827 -9.736 1.00 89.88 105 TYR A CA 1
ATOM 815 C C . TYR A 1 105 ? 6.516 -3.938 -9.858 1.00 89.88 105 TYR A C 1
ATOM 817 O O . TYR A 1 105 ? 5.339 -3.655 -10.059 1.00 89.88 105 TYR A O 1
ATOM 825 N N . LYS A 1 106 ? 6.913 -5.204 -9.688 1.00 88.56 106 LYS A N 1
ATOM 826 C CA . LYS A 1 106 ? 6.014 -6.371 -9.772 1.00 88.56 106 LYS A CA 1
ATOM 827 C C . LYS A 1 106 ? 5.379 -6.774 -8.435 1.00 88.56 106 LYS A C 1
ATOM 829 O O . LYS A 1 106 ? 4.896 -7.894 -8.299 1.00 88.56 106 LYS A O 1
ATOM 834 N N . GLY A 1 107 ? 5.383 -5.880 -7.447 1.00 88.31 107 GLY A N 1
ATOM 835 C CA . GLY A 1 107 ? 4.723 -6.098 -6.156 1.00 88.31 107 GLY A CA 1
ATOM 836 C C . GLY A 1 107 ? 5.508 -5.598 -4.947 1.00 88.31 107 GLY A C 1
ATOM 837 O O . GLY A 1 107 ? 4.909 -5.384 -3.897 1.00 88.31 107 GLY A O 1
ATOM 838 N N . GLY A 1 108 ? 6.811 -5.334 -5.081 1.00 91.12 108 GLY A N 1
ATOM 839 C CA . GLY A 1 108 ? 7.632 -4.817 -3.985 1.00 91.12 108 GLY A CA 1
ATOM 840 C C . GLY A 1 108 ? 7.112 -3.493 -3.418 1.00 91.12 108 GLY A C 1
ATOM 841 O O . GLY A 1 108 ? 7.051 -3.325 -2.206 1.00 91.12 108 GLY A O 1
ATOM 842 N N . MET A 1 109 ? 6.646 -2.573 -4.267 1.00 92.38 109 MET A N 1
ATOM 843 C CA . MET A 1 109 ? 6.050 -1.319 -3.790 1.00 92.38 109 MET A CA 1
ATOM 844 C C . MET A 1 109 ? 4.689 -1.500 -3.107 1.00 92.38 109 MET A C 1
ATOM 846 O O . MET A 1 109 ? 4.376 -0.739 -2.195 1.00 92.38 109 MET A O 1
ATOM 850 N N . VAL A 1 110 ? 3.904 -2.506 -3.504 1.00 93.06 110 VAL A N 1
ATOM 851 C CA . VAL A 1 110 ? 2.650 -2.859 -2.814 1.00 93.06 110 VAL A CA 1
ATOM 852 C C . VAL A 1 110 ? 2.953 -3.399 -1.423 1.00 93.06 110 VAL A C 1
ATOM 854 O O . VAL A 1 110 ? 2.264 -3.056 -0.476 1.00 93.06 110 VAL A O 1
ATOM 857 N N . LEU A 1 111 ? 4.015 -4.194 -1.291 1.00 92.75 111 LEU A N 1
ATOM 858 C CA . LEU A 1 111 ? 4.456 -4.761 -0.019 1.00 92.75 111 LEU A CA 1
ATOM 859 C C . LEU A 1 111 ? 4.935 -3.687 0.978 1.00 92.75 111 LEU A C 1
ATOM 861 O O . LEU A 1 111 ? 4.809 -3.878 2.183 1.00 92.75 111 LEU A O 1
ATOM 865 N N . LEU A 1 112 ? 5.455 -2.560 0.480 1.00 91.62 112 LEU A N 1
ATOM 866 C CA . LEU A 1 112 ? 5.860 -1.404 1.291 1.00 91.62 112 LEU A CA 1
ATOM 867 C C . LEU A 1 112 ? 4.711 -0.447 1.663 1.00 91.62 112 LEU A C 1
ATOM 869 O O . LEU A 1 112 ? 4.963 0.503 2.403 1.00 91.62 112 LEU A O 1
ATOM 873 N N . SER A 1 113 ? 3.504 -0.638 1.121 1.00 89.56 113 SER A N 1
ATOM 874 C CA . SER A 1 113 ? 2.356 0.270 1.308 1.00 89.56 113 SER A CA 1
ATOM 875 C C . SER A 1 113 ? 1.383 -0.225 2.368 1.00 89.56 113 SER A C 1
ATOM 877 O O . SER A 1 113 ? 0.887 0.634 3.128 1.00 89.56 113 SER A O 1
#

pLDDT: mean 87.33, std 10.55, range [56.69, 97.62]

Mean predicted aligned error: 6.19 Å

Radius of gyration: 17.46 Å; Cα contacts (8 Å, |Δi|>4): 68; chains: 1; bounding box: 53×18×46 Å

Sequence (113 aa):
SLGLYYIKKQSRMILLICLAAVASALAMAILYEPGADPSRIYYGTDTRAFSLLIGAVLALVWPSNRLANKIIPKARFILDVVGGIALIIILVMFWKTNQYDPFLYKGGMVLLS

Secondary structure (DSSP, 8-state):
-HHHHHHHHHHHHHHHHHHHHHHHHHHHHHH--TTS-THHHHH-HHHHHHHHHHHHHHHHHS-HHHHSS---HHHHHHHHHHHHHHHHHHHHHHHH--TT-HHIIIIIHHHT-

Solvent-accessible surface area (backbone atoms only — not comparable to full-atom values): 6368 Å² total; per-residue (Å²): 119,65,68,64,52,55,51,54,51,51,53,53,50,46,50,52,39,51,52,52,20,50,52,12,45,48,47,25,38,69,70,57,57,90,94,56,86,56,61,65,52,70,73,26,60,70,31,46,43,24,43,59,34,49,50,50,45,48,48,71,75,54,47,65,82,65,52,74,61,72,70,50,71,69,61,48,51,49,51,52,51,52,50,52,51,50,51,51,50,50,54,50,45,64,74,74,54,56,99,81,42,67,59,45,53,65,45,44,55,64,74,75,79